Protein AF-A0A285AWJ0-F1 (afdb_monomer_lite)

Organism: NCBI:txid2058152

Structure (mmCIF, N/CA/C/O backbone):
data_AF-A0A285AWJ0-F1
#
_entry.id   AF-A0A285AWJ0-F1
#
loop_
_atom_site.group_PDB
_atom_site.id
_atom_site.type_symbol
_atom_site.label_atom_id
_atom_site.label_alt_id
_atom_site.label_comp_id
_atom_site.label_asym_id
_atom_site.label_entity_id
_atom_site.label_seq_id
_atom_site.pdbx_PDB_ins_code
_atom_site.Cartn_x
_atom_site.Cartn_y
_atom_site.Cartn_z
_atom_site.occupancy
_atom_site.B_iso_or_equiv
_atom_site.auth_seq_id
_atom_site.auth_comp_id
_atom_site.auth_asym_id
_atom_site.auth_atom_id
_atom_site.pdbx_PDB_model_num
ATOM 1 N N . MET A 1 1 ? -48.932 -14.081 -31.625 1.00 42.22 1 MET A N 1
ATOM 2 C CA . MET A 1 1 ? -47.550 -13.644 -31.327 1.00 42.22 1 MET A CA 1
ATOM 3 C C . MET A 1 1 ? -47.577 -12.990 -29.950 1.00 42.22 1 MET A C 1
ATOM 5 O O . MET A 1 1 ? -48.138 -11.913 -29.821 1.00 42.22 1 MET A O 1
ATOM 9 N N . ILE A 1 2 ? -47.146 -13.699 -28.903 1.00 49.75 2 ILE A N 1
ATOM 10 C CA . ILE A 1 2 ? -47.278 -13.254 -27.504 1.00 49.75 2 ILE A CA 1
ATOM 11 C C . ILE A 1 2 ? -45.966 -12.572 -27.111 1.00 49.75 2 ILE A C 1
ATOM 13 O O . ILE A 1 2 ? -44.928 -13.229 -27.066 1.00 49.75 2 ILE A O 1
ATOM 17 N N . MET A 1 3 ? -45.998 -11.262 -26.855 1.00 48.66 3 MET A N 1
ATOM 18 C CA . MET A 1 3 ? -44.851 -10.555 -26.283 1.00 48.66 3 MET A CA 1
ATOM 19 C C . MET A 1 3 ? -44.707 -10.942 -24.807 1.00 48.66 3 MET A C 1
ATOM 21 O O . MET A 1 3 ? -45.526 -10.552 -23.974 1.00 48.66 3 MET A O 1
ATOM 25 N N . LYS A 1 4 ? -43.672 -11.728 -24.488 1.00 54.44 4 LYS A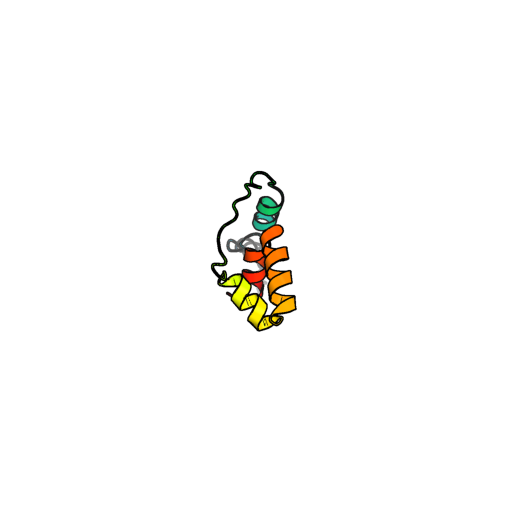 N 1
ATOM 26 C CA . LYS A 1 4 ? -43.235 -11.989 -23.110 1.00 54.44 4 LYS A CA 1
ATOM 27 C C . LYS A 1 4 ? -42.779 -10.665 -22.491 1.00 54.44 4 LYS A C 1
ATOM 29 O O . LYS A 1 4 ? -41.761 -10.112 -22.896 1.00 54.44 4 LYS A O 1
ATOM 34 N N . ARG A 1 5 ? -43.543 -10.156 -21.523 1.00 59.44 5 ARG A N 1
ATOM 35 C CA . ARG A 1 5 ? -43.070 -9.114 -20.606 1.00 59.44 5 ARG A CA 1
ATOM 36 C C . ARG A 1 5 ? -42.002 -9.751 -19.719 1.00 59.44 5 ARG A C 1
ATOM 38 O O . ARG A 1 5 ? -42.301 -10.722 -19.032 1.00 59.44 5 ARG A O 1
ATOM 45 N N . LEU A 1 6 ? -40.779 -9.234 -19.783 1.00 56.03 6 LEU A N 1
ATOM 46 C CA . LEU A 1 6 ? -39.734 -9.525 -18.803 1.00 56.03 6 LEU A CA 1
ATOM 47 C C . LEU A 1 6 ? -40.234 -8.994 -17.456 1.00 56.03 6 LEU A C 1
ATOM 49 O O . LEU A 1 6 ? -40.447 -7.790 -17.304 1.00 56.03 6 LEU A O 1
ATOM 53 N N . THR A 1 7 ? -40.554 -9.902 -16.537 1.00 56.88 7 THR A N 1
ATOM 54 C CA . THR A 1 7 ? -40.945 -9.562 -15.172 1.00 56.88 7 THR A CA 1
ATOM 55 C C . THR A 1 7 ? -39.713 -9.083 -14.414 1.00 56.88 7 THR A C 1
ATOM 57 O O . THR A 1 7 ? -38.608 -9.579 -14.617 1.00 56.88 7 THR A O 1
ATOM 60 N N . ASN A 1 8 ? -39.905 -8.096 -13.538 1.00 56.97 8 ASN A N 1
ATOM 61 C CA . ASN A 1 8 ? -38.884 -7.458 -12.696 1.00 56.97 8 ASN A CA 1
ATOM 62 C C . ASN A 1 8 ? -38.239 -8.407 -11.653 1.00 56.97 8 ASN A C 1
ATOM 64 O O . ASN A 1 8 ? -37.735 -7.953 -10.630 1.00 56.97 8 ASN A O 1
ATOM 68 N N . GLU A 1 9 ? -38.276 -9.720 -11.873 1.00 53.59 9 GLU A N 1
ATOM 69 C CA . GLU A 1 9 ? -37.769 -10.751 -10.964 1.00 53.59 9 GLU A CA 1
ATOM 70 C C . GLU A 1 9 ? -36.258 -10.996 -11.121 1.00 53.59 9 GLU A C 1
ATOM 72 O O . GLU A 1 9 ? -35.641 -11.574 -10.234 1.00 53.59 9 GLU A O 1
ATOM 77 N N . GLU A 1 10 ? -35.620 -10.480 -12.178 1.00 50.06 10 GLU A N 1
ATOM 78 C CA . GLU A 1 10 ? -34.160 -10.577 -12.377 1.00 50.06 10 GLU A CA 1
ATOM 79 C C . GLU A 1 10 ? -33.377 -9.372 -11.818 1.00 50.06 10 GLU A C 1
ATOM 81 O O . GLU A 1 10 ? -32.209 -9.171 -12.137 1.00 50.06 10 GLU A O 1
ATOM 86 N N . MET A 1 11 ? -34.000 -8.556 -10.963 1.00 50.22 11 MET A N 1
ATOM 87 C CA . MET A 1 11 ? -33.342 -7.430 -10.277 1.00 50.22 11 MET A CA 1
ATOM 88 C C . MET A 1 11 ? -33.108 -7.697 -8.781 1.00 50.22 11 MET A C 1
ATOM 90 O O . MET A 1 11 ? -32.903 -6.769 -8.005 1.00 50.22 11 MET A O 1
ATOM 94 N N . GLY A 1 12 ? -33.172 -8.964 -8.364 1.00 50.28 12 GLY A N 1
ATOM 95 C CA . GLY A 1 12 ? -33.153 -9.378 -6.959 1.00 50.28 12 GLY A CA 1
ATOM 96 C C . GLY A 1 12 ? -31.969 -10.250 -6.550 1.00 50.28 12 GLY A C 1
ATOM 97 O O . GLY A 1 12 ? -32.081 -10.954 -5.556 1.00 50.28 12 GLY A O 1
ATOM 98 N N . GLN A 1 13 ? -30.861 -10.261 -7.298 1.00 51.62 13 GLN A N 1
ATOM 99 C CA . GLN A 1 13 ? -29.729 -11.129 -6.959 1.00 51.62 13 GLN A CA 1
ATOM 100 C C . GLN A 1 13 ? -28.377 -10.477 -7.275 1.00 51.62 13 GLN A C 1
ATOM 102 O O . GLN A 1 13 ? -27.616 -10.914 -8.130 1.00 51.62 13 GLN A O 1
ATOM 107 N N . ILE A 1 14 ? -28.067 -9.402 -6.549 1.00 56.28 14 ILE A N 1
ATOM 108 C CA . ILE A 1 14 ? -26.680 -8.964 -6.334 1.00 56.28 14 ILE A CA 1
ATOM 109 C C . ILE A 1 14 ? -26.366 -9.171 -4.844 1.00 56.28 14 ILE A C 1
ATOM 111 O O . ILE A 1 14 ? -25.992 -8.256 -4.120 1.00 56.28 14 ILE A O 1
ATOM 115 N N . GLU A 1 15 ? -26.559 -10.399 -4.362 1.00 53.28 15 GLU A N 1
ATOM 116 C CA . GLU A 1 15 ? -26.213 -10.846 -3.003 1.00 53.28 15 GLU A CA 1
ATOM 117 C C . GLU A 1 15 ? -24.723 -11.230 -2.891 1.00 53.28 15 GLU A C 1
ATOM 119 O O . GLU A 1 15 ? -24.361 -12.267 -2.345 1.00 53.28 15 GLU A O 1
ATOM 124 N N . GLY A 1 16 ? -23.827 -10.405 -3.441 1.00 54.88 16 GLY A N 1
ATOM 125 C CA . GLY A 1 16 ? -22.389 -10.711 -3.484 1.00 54.88 16 GLY A CA 1
ATOM 126 C C . GLY A 1 16 ? -21.456 -9.510 -3.352 1.00 54.88 16 GLY A C 1
ATOM 127 O O . GLY A 1 16 ? -20.254 -9.643 -3.567 1.00 54.88 16 GLY A O 1
ATOM 128 N N . GLY A 1 17 ? -21.976 -8.327 -3.024 1.00 52.03 17 GLY A N 1
ATOM 129 C CA . GLY A 1 17 ? -21.149 -7.145 -2.815 1.00 52.03 17 GLY A CA 1
ATOM 130 C C . GLY A 1 17 ? -20.652 -7.086 -1.378 1.00 52.03 17 GLY A C 1
ATOM 131 O O . GLY A 1 17 ? -21.431 -6.772 -0.482 1.00 52.03 17 GLY A O 1
ATOM 132 N N . LEU A 1 18 ? -19.354 -7.311 -1.155 1.00 56.06 18 LEU A N 1
ATOM 133 C CA . LEU A 1 18 ? -18.647 -6.709 -0.021 1.00 56.06 18 LEU A CA 1
ATOM 134 C C . LEU A 1 18 ? -18.908 -5.202 -0.088 1.00 56.06 18 LEU A C 1
ATOM 136 O O . LEU A 1 18 ? -18.283 -4.479 -0.864 1.00 56.06 18 LEU A O 1
ATOM 140 N N . SER A 1 19 ? -19.929 -4.758 0.639 1.00 52.56 19 SER A N 1
ATOM 141 C CA . SER A 1 19 ? -20.422 -3.395 0.570 1.00 52.56 19 SER A CA 1
ATOM 142 C C . SER A 1 19 ? -19.288 -2.464 0.970 1.00 52.56 19 SER A C 1
ATOM 144 O O . SER A 1 19 ? -18.796 -2.525 2.097 1.00 52.56 19 SER A O 1
ATOM 146 N N . LEU A 1 20 ? -18.883 -1.579 0.055 1.00 59.97 20 LEU A N 1
ATOM 147 C CA . LEU A 1 20 ? -17.964 -0.478 0.354 1.00 59.97 20 LEU A CA 1
ATOM 148 C C . LEU A 1 20 ? -18.417 0.274 1.613 1.00 59.97 20 LEU A C 1
ATOM 150 O O . LEU A 1 20 ? -17.587 0.724 2.395 1.00 59.97 20 LEU A O 1
ATOM 154 N N . MET A 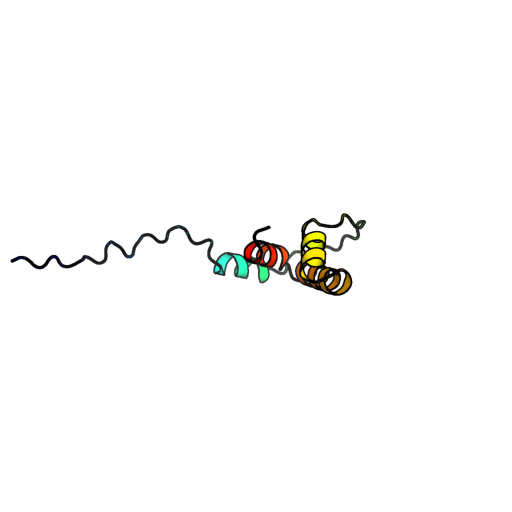1 21 ? -19.730 0.336 1.857 1.00 59.81 21 MET A N 1
ATOM 155 C CA . MET A 1 21 ? -20.299 0.976 3.035 1.00 59.81 21 MET A CA 1
ATOM 156 C C . MET A 1 21 ? -19.876 0.303 4.349 1.00 59.81 21 MET A C 1
ATOM 158 O O . MET A 1 21 ? -19.624 1.002 5.324 1.00 59.81 21 MET A O 1
ATOM 162 N N . SER A 1 22 ? -19.679 -1.019 4.361 1.00 59.97 22 SER A N 1
ATOM 163 C CA . SER A 1 22 ? -19.120 -1.740 5.511 1.00 59.97 22 SER A CA 1
ATOM 164 C C . SER A 1 22 ? -17.648 -1.387 5.758 1.00 59.97 22 SER A C 1
ATOM 166 O O . SER A 1 22 ? -17.249 -1.237 6.908 1.00 59.97 22 SER A O 1
ATOM 168 N N . LEU A 1 23 ? -16.849 -1.171 4.702 1.00 62.03 23 LEU A N 1
ATOM 169 C CA . LEU A 1 23 ? -15.454 -0.717 4.832 1.00 62.03 23 LEU A CA 1
ATOM 170 C C . LEU A 1 23 ? -15.360 0.720 5.364 1.00 62.03 23 LEU A C 1
ATOM 172 O O . LEU A 1 23 ? -14.452 1.037 6.132 1.00 62.03 23 LEU A O 1
ATOM 176 N N . PHE A 1 24 ? -16.299 1.590 4.982 1.00 66.62 24 PHE A N 1
ATOM 177 C CA . PHE A 1 24 ? -16.360 2.954 5.507 1.00 66.62 24 PHE A CA 1
ATOM 178 C C . PHE A 1 24 ? -16.828 2.996 6.968 1.00 66.62 24 PHE A C 1
ATOM 180 O O . PHE A 1 24 ? -16.304 3.799 7.735 1.00 66.62 24 PHE A O 1
ATOM 187 N N . SER A 1 25 ? -17.751 2.127 7.396 1.00 60.03 25 SER A N 1
ATOM 188 C CA . SER A 1 25 ? -18.200 2.081 8.798 1.00 60.03 25 SER A CA 1
ATOM 189 C C . SER A 1 25 ? -17.077 1.729 9.786 1.00 60.03 25 SER A C 1
ATOM 191 O O . SER A 1 25 ? -17.031 2.313 10.867 1.00 60.03 25 SER A O 1
ATOM 193 N N . ASP A 1 26 ? -16.134 0.857 9.410 1.00 56.50 26 ASP A N 1
ATOM 194 C CA . ASP A 1 26 ? -14.944 0.543 10.223 1.00 56.50 26 ASP A CA 1
ATOM 195 C C . ASP A 1 26 ? -13.947 1.717 10.315 1.00 56.50 26 ASP A C 1
ATOM 197 O O . ASP A 1 26 ? -13.286 1.899 11.335 1.00 56.50 26 ASP A O 1
ATOM 201 N N . LEU A 1 27 ? -13.861 2.562 9.280 1.00 60.38 27 LEU A N 1
ATOM 202 C CA . LEU A 1 27 ? -12.994 3.751 9.261 1.00 60.38 27 LEU A CA 1
ATOM 203 C C . LEU A 1 27 ? -13.468 4.867 10.206 1.00 60.38 27 LEU A C 1
ATOM 205 O O . LEU A 1 27 ? -12.653 5.667 10.665 1.00 60.38 27 LEU A O 1
ATOM 209 N N . PHE A 1 28 ? -14.767 4.926 10.509 1.00 60.59 28 PHE A N 1
ATOM 210 C CA . PHE A 1 28 ? -15.359 5.949 11.380 1.00 60.59 28 PHE A CA 1
ATOM 211 C C . PHE A 1 28 ? -15.524 5.507 12.835 1.00 60.59 28 PHE A C 1
ATOM 213 O O . PHE A 1 28 ? -16.131 6.238 13.618 1.00 60.59 28 PHE A O 1
ATOM 220 N N . ASN A 1 29 ? -14.964 4.359 13.224 1.00 53.03 29 ASN A N 1
ATOM 221 C CA . ASN A 1 29 ? -14.969 3.905 14.609 1.00 53.03 29 ASN A CA 1
ATOM 222 C C . ASN A 1 29 ? -13.589 4.179 15.252 1.00 53.03 29 ASN A C 1
ATOM 224 O O . ASN A 1 29 ? -12.704 3.326 15.207 1.00 53.03 29 ASN A O 1
ATOM 228 N N . PRO A 1 30 ? -13.342 5.369 15.844 1.00 49.59 30 PRO A N 1
ATOM 229 C CA . PRO A 1 30 ? -12.021 5.782 16.342 1.00 49.59 30 PRO A CA 1
ATOM 230 C C . PRO A 1 30 ? -11.545 5.038 17.606 1.00 49.59 30 PRO A C 1
ATOM 232 O O . PRO A 1 30 ? -10.581 5.452 18.253 1.00 49.59 30 PRO A O 1
ATOM 235 N N . ALA A 1 31 ? -12.189 3.938 17.989 1.00 51.81 31 ALA A N 1
ATOM 236 C CA . ALA A 1 31 ? -11.972 3.271 19.263 1.00 51.81 31 ALA A CA 1
ATOM 237 C C . ALA A 1 31 ? -10.827 2.245 19.246 1.00 51.81 31 ALA A C 1
ATOM 239 O O . ALA A 1 31 ? -10.994 1.178 19.806 1.00 51.81 31 ALA A O 1
ATOM 240 N N . THR A 1 32 ? -9.661 2.554 18.666 1.00 54.50 32 THR A N 1
ATOM 241 C CA . THR A 1 32 ? -8.390 1.873 19.012 1.00 54.50 32 THR A CA 1
ATOM 242 C C . THR A 1 32 ? -7.186 2.606 18.416 1.00 54.50 32 THR A C 1
ATOM 244 O O . THR A 1 32 ? -6.592 2.177 17.433 1.00 54.50 32 THR A O 1
ATOM 247 N N . THR A 1 33 ? -6.759 3.703 19.042 1.00 47.41 33 THR A N 1
ATOM 248 C CA . THR A 1 33 ? -5.346 4.115 18.983 1.00 47.41 33 THR A CA 1
ATOM 249 C C . THR A 1 33 ? -4.679 3.634 20.265 1.00 47.41 33 THR A C 1
ATOM 251 O O . THR A 1 33 ? -4.572 4.368 21.242 1.00 47.41 33 THR A O 1
ATOM 254 N N . ASN A 1 34 ? -4.251 2.371 20.278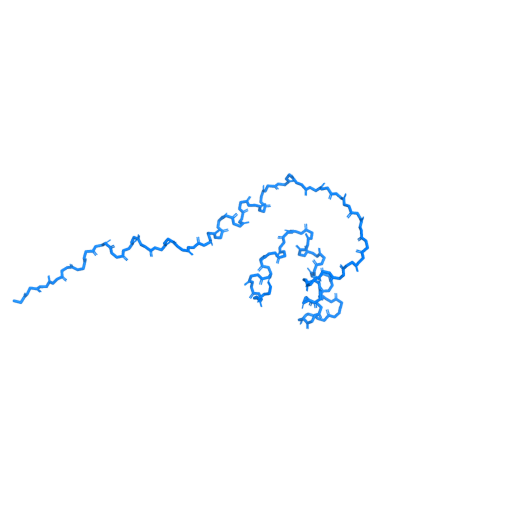 1.00 52.34 34 ASN A N 1
ATOM 255 C CA . ASN A 1 34 ? -3.239 1.917 21.225 1.00 52.34 34 ASN A CA 1
ATOM 256 C C . ASN A 1 34 ? -1.891 1.932 20.506 1.00 52.34 34 ASN A C 1
ATOM 258 O O . ASN A 1 34 ? -1.646 1.163 19.579 1.00 52.34 34 ASN A O 1
ATOM 262 N N . LYS A 1 35 ? -1.029 2.859 20.933 1.00 65.81 35 LYS A N 1
ATOM 263 C CA . LYS A 1 35 ? 0.400 2.851 20.623 1.00 65.81 35 LYS A CA 1
ATOM 264 C C . LYS A 1 35 ? 0.986 1.497 21.024 1.00 65.81 35 LYS A C 1
ATOM 266 O O . LYS A 1 35 ? 0.885 1.122 22.185 1.00 65.81 35 LYS A O 1
ATOM 271 N N . SER A 1 36 ? 1.717 0.853 20.125 1.00 41.62 36 SER A N 1
ATOM 272 C CA . SER A 1 36 ? 2.811 -0.018 20.544 1.00 41.62 36 SER A CA 1
ATOM 273 C C . SER A 1 36 ? 3.944 0.075 19.536 1.00 41.62 36 SER A C 1
ATOM 275 O O . SER A 1 36 ? 3.781 -0.244 18.361 1.00 41.62 36 SER A O 1
ATOM 277 N N . GLY A 1 37 ? 5.080 0.597 19.996 1.00 53.53 37 GLY A N 1
ATOM 278 C CA . GLY A 1 37 ? 6.333 0.504 19.270 1.00 53.53 37 GLY A CA 1
ATOM 279 C C . GLY A 1 37 ? 6.782 -0.950 19.248 1.00 53.53 37 GLY A C 1
ATOM 280 O O . GLY A 1 37 ? 6.783 -1.620 20.276 1.00 53.53 37 GLY A O 1
ATOM 281 N N . SER A 1 38 ? 7.152 -1.451 18.078 1.00 40.56 38 SER A N 1
ATOM 282 C CA . SER A 1 38 ? 7.817 -2.741 17.911 1.00 40.56 38 SER A CA 1
ATOM 283 C C . SER A 1 38 ? 8.605 -2.706 16.602 1.00 40.56 38 SER A C 1
ATOM 285 O O . SER A 1 38 ? 8.216 -2.024 15.659 1.00 40.56 38 SER A O 1
ATOM 287 N N . GLN A 1 39 ? 9.763 -3.363 16.615 1.00 40.31 39 GLN A N 1
ATOM 288 C CA . GLN A 1 39 ? 10.777 -3.484 15.559 1.00 40.31 39 GLN A CA 1
ATOM 289 C C . GLN A 1 39 ? 10.250 -3.557 14.114 1.00 40.31 39 GLN A C 1
ATOM 291 O O . GLN A 1 39 ? 9.140 -4.031 13.895 1.00 40.31 39 GLN A O 1
ATOM 296 N N . PRO A 1 40 ? 11.078 -3.191 13.110 1.00 44.47 40 PRO A N 1
ATOM 297 C CA . PRO A 1 40 ? 10.702 -3.235 11.704 1.00 44.47 40 PRO A CA 1
ATOM 298 C C . PRO A 1 40 ? 10.646 -4.690 11.220 1.00 44.47 40 PRO A C 1
ATOM 300 O O . PRO A 1 40 ? 11.503 -5.145 10.463 1.00 44.47 40 PRO A O 1
ATOM 303 N N . GLN A 1 41 ? 9.623 -5.444 11.623 1.00 44.97 41 GLN A N 1
ATOM 304 C CA . GLN A 1 41 ? 9.069 -6.432 10.713 1.00 44.97 41 GLN A CA 1
ATOM 305 C C . GLN A 1 41 ? 8.659 -5.624 9.494 1.00 44.97 41 GLN A C 1
ATOM 307 O O . GLN A 1 41 ? 7.770 -4.784 9.570 1.00 44.97 41 GLN A O 1
ATOM 312 N N . THR A 1 42 ? 9.403 -5.773 8.401 1.00 55.19 42 THR A N 1
ATOM 313 C CA . THR A 1 42 ? 8.995 -5.158 7.144 1.00 55.19 42 THR A CA 1
ATOM 314 C C . THR A 1 42 ? 7.683 -5.827 6.780 1.00 55.19 42 THR A C 1
ATOM 316 O O . THR A 1 42 ? 7.686 -6.958 6.291 1.00 55.19 42 THR A O 1
ATOM 319 N N . ASP A 1 43 ? 6.576 -5.158 7.096 1.00 69.75 43 ASP A N 1
ATOM 320 C CA . ASP A 1 43 ? 5.248 -5.627 6.760 1.00 69.75 43 ASP A CA 1
ATOM 321 C C . ASP A 1 43 ? 5.231 -5.961 5.262 1.00 69.75 43 ASP A C 1
ATOM 323 O O . ASP A 1 43 ? 5.766 -5.185 4.454 1.00 69.75 43 ASP A O 1
ATOM 327 N N . PRO A 1 44 ? 4.628 -7.092 4.854 1.00 85.69 44 PRO A N 1
ATOM 328 C CA . PRO A 1 44 ? 4.469 -7.442 3.442 1.00 85.69 44 PRO A CA 1
ATOM 329 C C . PRO A 1 44 ? 3.908 -6.269 2.627 1.00 85.69 44 PRO A C 1
ATOM 331 O O . PRO A 1 44 ? 4.336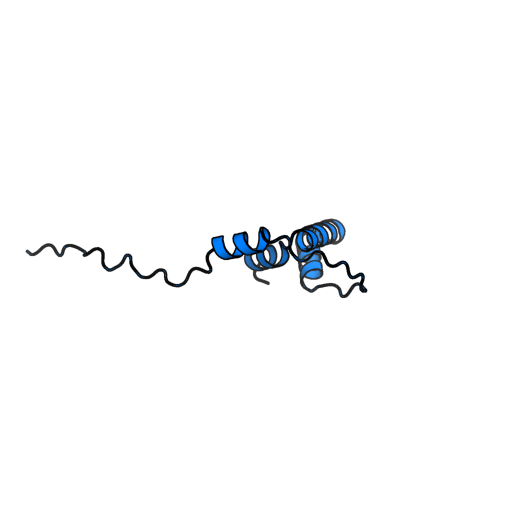 -6.018 1.501 1.00 85.69 44 PRO A O 1
ATOM 334 N N . PHE A 1 45 ? 3.037 -5.481 3.261 1.00 89.06 45 PHE A N 1
ATOM 335 C CA . PHE A 1 45 ? 2.514 -4.229 2.746 1.00 89.06 45 PHE A CA 1
ATOM 336 C C . PHE A 1 45 ? 3.589 -3.170 2.460 1.00 89.06 45 PHE A C 1
ATOM 338 O O . PHE A 1 45 ? 3.669 -2.681 1.337 1.00 89.06 45 PHE A O 1
ATOM 345 N N . GLU A 1 46 ? 4.449 -2.824 3.426 1.00 89.81 46 GLU A N 1
ATOM 346 C CA . GLU A 1 46 ? 5.517 -1.837 3.205 1.00 89.81 46 GLU A CA 1
ATOM 347 C C . GLU A 1 46 ? 6.458 -2.297 2.086 1.00 89.81 46 GLU A C 1
ATOM 349 O O . GLU A 1 46 ? 6.864 -1.497 1.241 1.00 89.81 46 GLU A O 1
ATOM 354 N N . LYS A 1 47 ? 6.770 -3.596 2.025 1.00 90.62 47 LYS A N 1
ATOM 355 C CA . LYS A 1 47 ? 7.589 -4.165 0.949 1.00 90.62 47 LYS A CA 1
ATOM 356 C C . LYS A 1 47 ? 6.934 -3.977 -0.422 1.00 90.62 47 LYS A C 1
ATOM 358 O O . LYS A 1 47 ? 7.612 -3.564 -1.364 1.00 90.62 47 LYS A O 1
ATOM 363 N N . ASN A 1 48 ? 5.635 -4.239 -0.527 1.00 91.62 48 ASN A N 1
ATOM 364 C CA . ASN A 1 48 ? 4.859 -4.049 -1.750 1.00 91.62 48 ASN A CA 1
ATOM 365 C C . ASN A 1 48 ? 4.795 -2.569 -2.156 1.00 91.62 48 ASN A C 1
ATOM 367 O O . ASN A 1 48 ? 5.073 -2.226 -3.307 1.00 91.62 48 ASN A O 1
ATOM 371 N N . MET A 1 49 ? 4.560 -1.678 -1.192 1.00 92.44 49 MET A N 1
ATOM 372 C CA . MET A 1 49 ? 4.560 -0.230 -1.412 1.00 92.44 49 MET A CA 1
ATOM 373 C C . MET A 1 49 ? 5.930 0.271 -1.879 1.00 92.44 49 MET A C 1
ATOM 375 O O . MET A 1 49 ? 6.020 1.036 -2.836 1.00 92.44 49 MET A O 1
ATOM 379 N N . ARG A 1 50 ? 7.024 -0.204 -1.273 1.00 93.31 50 ARG A N 1
ATOM 380 C CA . ARG A 1 50 ? 8.394 0.121 -1.702 1.00 93.31 50 ARG A CA 1
ATOM 381 C C . ARG A 1 50 ? 8.715 -0.406 -3.097 1.00 93.31 50 ARG A C 1
ATOM 383 O O . ARG A 1 50 ? 9.487 0.228 -3.810 1.00 93.31 50 ARG A O 1
ATOM 390 N N . LYS A 1 51 ? 8.134 -1.541 -3.496 1.00 92.31 51 LYS A N 1
ATOM 391 C CA . LYS A 1 51 ? 8.314 -2.118 -4.834 1.00 92.31 51 LYS A CA 1
ATOM 392 C C . LYS A 1 51 ? 7.585 -1.314 -5.916 1.00 92.31 51 LYS A C 1
ATOM 394 O O . LYS A 1 51 ? 8.148 -1.143 -6.989 1.00 92.31 51 LYS A O 1
ATOM 399 N N . MET A 1 52 ? 6.377 -0.816 -5.642 1.00 90.31 52 MET A N 1
ATOM 400 C CA . MET A 1 52 ? 5.611 -0.014 -6.609 1.00 90.31 52 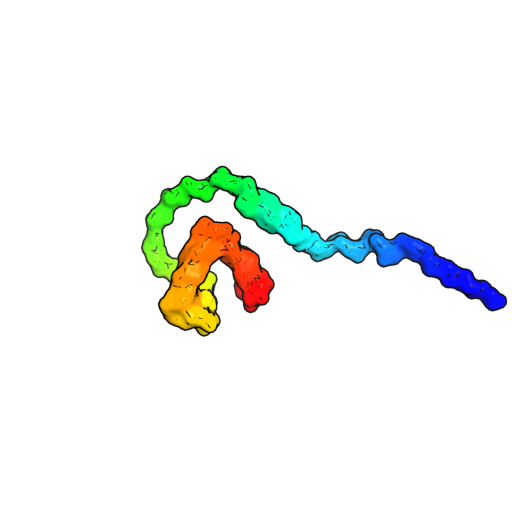MET A CA 1
ATOM 401 C C . MET A 1 52 ? 6.048 1.449 -6.674 1.00 90.31 52 MET A C 1
ATOM 403 O O . MET A 1 52 ? 6.213 1.992 -7.760 1.00 90.31 52 MET A O 1
ATOM 407 N N . PHE A 1 53 ? 6.232 2.089 -5.521 1.00 92.00 53 PHE A N 1
ATOM 408 C CA . PHE A 1 53 ? 6.448 3.536 -5.432 1.00 92.00 53 PHE A CA 1
ATOM 409 C C . PHE A 1 53 ? 7.916 3.909 -5.172 1.00 92.00 53 PHE A C 1
ATOM 411 O O . PHE A 1 53 ? 8.257 5.086 -5.087 1.00 92.00 53 PHE A O 1
ATOM 418 N N . GLY A 1 54 ? 8.806 2.922 -5.039 1.00 92.19 54 GLY A N 1
ATOM 419 C CA . GLY A 1 54 ? 10.220 3.121 -4.724 1.00 92.19 54 GLY A CA 1
ATOM 420 C C . GLY A 1 54 ? 10.510 3.182 -3.221 1.00 92.19 54 GLY A C 1
ATOM 421 O O . GLY A 1 54 ? 9.615 3.276 -2.381 1.00 92.19 54 GLY A O 1
ATOM 422 N N . ALA A 1 55 ? 11.796 3.114 -2.860 1.00 88.12 55 ALA A N 1
ATOM 423 C CA . ALA A 1 55 ? 12.222 2.926 -1.471 1.00 88.12 55 ALA A CA 1
ATOM 424 C C . ALA A 1 55 ? 11.762 4.043 -0.518 1.00 88.12 55 ALA A C 1
ATOM 426 O O . ALA A 1 55 ? 11.361 3.746 0.606 1.00 88.12 55 ALA A O 1
ATOM 427 N N . THR A 1 56 ? 11.810 5.300 -0.965 1.00 89.50 56 THR A N 1
ATOM 428 C CA . THR A 1 56 ? 11.459 6.467 -0.144 1.00 89.50 56 THR A CA 1
ATOM 429 C C . THR A 1 56 ? 9.951 6.703 -0.138 1.00 89.50 56 THR A C 1
ATOM 431 O O . THR A 1 56 ? 9.322 6.599 0.912 1.00 89.50 56 THR A O 1
ATOM 434 N N . ALA A 1 57 ? 9.345 6.926 -1.309 1.00 90.31 57 ALA A N 1
ATOM 435 C CA . ALA A 1 57 ? 7.916 7.227 -1.396 1.00 90.31 57 ALA A CA 1
ATOM 436 C C . ALA A 1 57 ? 7.039 6.044 -0.956 1.00 90.31 57 ALA A C 1
ATOM 438 O O . ALA A 1 57 ? 6.048 6.245 -0.260 1.00 90.31 57 ALA A O 1
ATOM 439 N N . GLY A 1 58 ? 7.425 4.804 -1.268 1.00 92.38 58 GLY A N 1
ATOM 440 C CA . GLY A 1 58 ? 6.700 3.618 -0.815 1.00 92.38 58 GLY A CA 1
ATOM 441 C C . GLY A 1 58 ? 6.721 3.437 0.701 1.00 92.38 58 GLY A C 1
ATOM 442 O O . GLY A 1 58 ? 5.711 3.043 1.276 1.00 92.38 58 GLY A O 1
ATOM 443 N N . ARG A 1 59 ? 7.826 3.784 1.372 1.00 91.88 59 ARG A N 1
ATOM 444 C CA . ARG A 1 59 ? 7.898 3.761 2.840 1.00 91.88 59 ARG A CA 1
ATOM 445 C C . ARG A 1 59 ? 6.985 4.817 3.462 1.00 91.88 59 ARG A C 1
ATOM 447 O O . ARG A 1 59 ? 6.289 4.522 4.431 1.00 91.88 59 ARG A O 1
ATOM 454 N N . ASP A 1 60 ? 6.980 6.031 2.922 1.00 91.44 60 ASP A N 1
ATOM 455 C CA . ASP A 1 60 ? 6.153 7.114 3.461 1.00 91.44 60 ASP A CA 1
ATOM 456 C C . ASP A 1 60 ? 4.663 6.864 3.217 1.00 91.44 60 ASP A C 1
ATOM 458 O O . ASP A 1 60 ? 3.857 6.992 4.140 1.00 91.44 60 ASP A O 1
ATOM 462 N N . LEU A 1 61 ? 4.298 6.393 2.024 1.00 89.75 61 LEU A N 1
ATOM 463 C CA . LE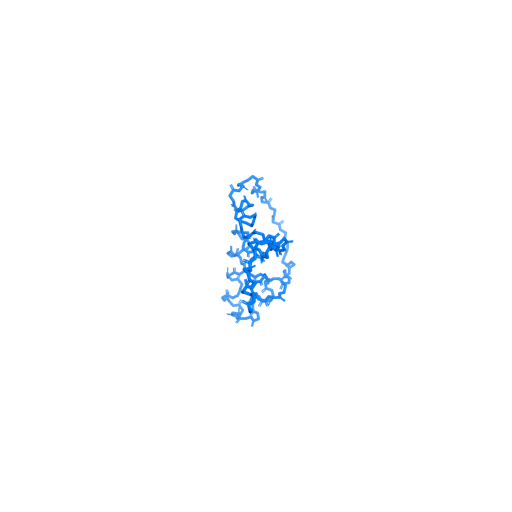U A 1 61 ? 2.930 5.979 1.721 1.00 89.75 61 LEU A CA 1
ATOM 464 C C . LEU A 1 61 ? 2.490 4.790 2.579 1.00 89.75 61 LEU A C 1
ATOM 466 O O . LEU A 1 61 ? 1.361 4.791 3.062 1.00 89.75 61 LEU A O 1
ATOM 470 N N . ALA A 1 62 ? 3.365 3.810 2.824 1.00 91.88 62 ALA A N 1
ATOM 471 C CA . ALA A 1 62 ? 3.052 2.692 3.710 1.00 91.88 62 ALA A CA 1
ATOM 472 C C . ALA A 1 62 ? 2.753 3.169 5.137 1.00 91.88 62 ALA A C 1
ATOM 474 O O . ALA A 1 62 ? 1.737 2.782 5.710 1.00 91.88 62 ALA A O 1
ATOM 475 N N . LYS A 1 63 ? 3.578 4.072 5.683 1.00 91.25 63 LYS A N 1
ATOM 476 C CA . LYS A 1 63 ? 3.358 4.662 7.013 1.00 91.25 63 LYS A CA 1
ATOM 477 C C . LYS A 1 63 ? 2.053 5.443 7.096 1.00 91.25 63 LYS A C 1
ATOM 479 O O . LYS A 1 63 ? 1.329 5.315 8.079 1.00 91.25 63 LYS A O 1
ATOM 484 N N . ILE A 1 64 ? 1.753 6.260 6.086 1.00 90.56 64 ILE A N 1
ATOM 485 C CA . ILE A 1 64 ? 0.503 7.027 6.022 1.00 90.56 64 ILE A CA 1
ATOM 486 C C . ILE A 1 64 ? -0.680 6.058 5.951 1.00 90.56 64 ILE A C 1
ATOM 488 O O . ILE A 1 64 ? -1.599 6.151 6.759 1.00 90.56 64 ILE A O 1
ATOM 492 N N . ALA A 1 65 ? -0.637 5.071 5.060 1.00 89.12 65 ALA A N 1
ATOM 493 C CA . ALA A 1 65 ? -1.709 4.096 4.916 1.00 89.12 65 ALA A CA 1
ATOM 494 C C . ALA A 1 65 ? -1.926 3.263 6.190 1.00 89.12 65 ALA A C 1
ATOM 496 O O . ALA A 1 65 ? -3.071 3.043 6.573 1.00 89.12 65 ALA A O 1
ATOM 497 N N . GLN A 1 66 ? -0.863 2.860 6.890 1.00 89.44 66 GLN A N 1
ATOM 498 C CA . GLN A 1 66 ? -0.968 2.203 8.197 1.00 89.44 66 GLN A CA 1
ATOM 499 C C . GLN A 1 66 ? -1.594 3.126 9.247 1.00 89.44 66 GLN A C 1
ATOM 501 O O . GLN A 1 66 ? -2.514 2.717 9.950 1.00 89.44 66 GLN A O 1
ATOM 506 N N . LYS A 1 67 ? -1.158 4.389 9.312 1.00 88.06 67 LYS A N 1
ATOM 507 C CA . LYS A 1 67 ? -1.679 5.381 10.262 1.00 88.06 67 LYS A CA 1
ATOM 508 C C . LYS A 1 67 ? -3.179 5.641 10.091 1.00 88.06 67 LYS A C 1
ATOM 510 O O . LYS A 1 67 ? -3.864 5.859 11.083 1.00 88.06 67 LYS A O 1
ATOM 515 N N . TYR A 1 68 ? -3.672 5.634 8.856 1.00 87.38 68 TYR A N 1
ATOM 516 C CA . TYR A 1 68 ? -5.079 5.892 8.535 1.00 87.38 68 TYR A CA 1
ATOM 517 C C . TYR A 1 68 ? -5.906 4.614 8.310 1.00 87.38 68 TYR A C 1
ATOM 519 O O . TYR A 1 68 ? -7.047 4.704 7.875 1.00 87.38 68 TYR A O 1
ATOM 527 N N . GLY A 1 69 ? -5.351 3.423 8.564 1.00 85.88 69 GLY A N 1
ATOM 528 C CA . GLY A 1 69 ? -6.070 2.156 8.371 1.00 85.88 69 GLY A CA 1
ATOM 529 C C . GLY A 1 69 ? -6.386 1.809 6.907 1.00 85.88 69 GLY A C 1
ATOM 530 O O . GLY A 1 69 ? -7.202 0.933 6.637 1.00 85.88 69 GLY A O 1
ATOM 531 N N . LEU A 1 70 ? -5.720 2.450 5.945 1.00 88.06 70 LEU A N 1
ATOM 532 C CA . LEU A 1 70 ? -5.951 2.272 4.507 1.00 88.06 70 LEU A CA 1
ATOM 533 C C . LEU A 1 70 ? -5.300 1.007 3.935 1.00 88.06 70 LEU A C 1
ATOM 535 O O . LEU A 1 70 ? -5.501 0.700 2.765 1.00 88.06 70 LEU A O 1
ATOM 539 N N . VAL A 1 71 ? -4.535 0.257 4.733 1.00 88.44 71 VAL A N 1
ATOM 540 C CA . VAL A 1 71 ? -3.785 -0.931 4.284 1.00 88.44 71 VAL A CA 1
ATOM 541 C C . VAL A 1 71 ? -4.678 -1.919 3.535 1.00 88.44 71 VAL A C 1
ATOM 543 O O . VAL A 1 71 ? -4.339 -2.319 2.428 1.00 88.44 71 VAL A O 1
ATOM 546 N N . LYS A 1 72 ? -5.851 -2.263 4.088 1.00 85.12 72 LYS A N 1
ATOM 547 C CA . LYS A 1 72 ? -6.793 -3.203 3.454 1.00 85.12 72 LYS A CA 1
ATOM 548 C C . LYS A 1 72 ? -7.317 -2.692 2.110 1.00 85.12 72 LYS A C 1
ATOM 550 O O . LYS A 1 72 ? -7.462 -3.472 1.176 1.00 85.12 72 LYS A O 1
ATOM 555 N N . ILE A 1 73 ? -7.572 -1.387 2.006 1.00 86.44 73 ILE A N 1
ATOM 556 C CA . ILE A 1 73 ? -8.062 -0.751 0.777 1.00 86.44 73 ILE A CA 1
ATOM 557 C C . ILE A 1 73 ? -6.971 -0.782 -0.288 1.00 86.44 73 ILE A C 1
ATOM 559 O O . ILE A 1 73 ? -7.207 -1.222 -1.408 1.00 86.44 73 ILE A O 1
ATOM 563 N N . VAL A 1 74 ? -5.759 -0.366 0.076 1.00 88.12 74 VAL A N 1
ATOM 564 C CA . VAL A 1 74 ? -4.609 -0.365 -0.831 1.00 88.12 74 VAL A CA 1
ATOM 565 C C . VAL A 1 74 ? -4.301 -1.791 -1.299 1.00 88.12 74 VAL A C 1
ATOM 567 O O . VAL A 1 74 ? -4.091 -2.012 -2.487 1.00 88.12 74 VAL A O 1
ATOM 570 N N . ASN A 1 75 ? -4.372 -2.770 -0.399 1.00 88.94 75 ASN A N 1
ATOM 571 C CA . ASN A 1 75 ? -4.253 -4.189 -0.724 1.00 88.94 75 ASN A CA 1
ATOM 572 C C . ASN A 1 75 ? -5.325 -4.671 -1.705 1.00 88.94 75 ASN A C 1
ATOM 574 O O . ASN A 1 75 ? -5.000 -5.309 -2.701 1.00 88.94 75 ASN A O 1
ATOM 578 N N . SER A 1 76 ? -6.584 -4.286 -1.494 1.00 88.06 76 SER A N 1
ATOM 579 C CA . SER A 1 76 ? -7.679 -4.625 -2.406 1.00 88.06 76 SER A CA 1
ATOM 580 C C . SER A 1 76 ? -7.536 -3.988 -3.792 1.00 88.06 76 SER A C 1
ATOM 582 O O . SER A 1 76 ? -7.958 -4.596 -4.770 1.00 88.06 76 SER A O 1
ATOM 584 N N . ILE A 1 77 ? -6.969 -2.780 -3.891 1.00 88.31 77 ILE A N 1
ATOM 585 C CA . ILE A 1 77 ? -6.749 -2.084 -5.172 1.00 88.31 77 ILE A CA 1
ATOM 586 C C . ILE A 1 77 ? -5.627 -2.756 -5.969 1.00 88.31 77 ILE A C 1
ATOM 588 O O . ILE A 1 77 ? -5.743 -2.922 -7.181 1.00 88.31 77 ILE A O 1
ATOM 592 N N . PHE A 1 78 ? -4.540 -3.135 -5.295 1.00 88.94 78 PHE A N 1
ATOM 593 C CA . PHE A 1 78 ? -3.352 -3.698 -5.941 1.00 88.94 78 PHE A CA 1
ATOM 594 C C . PHE A 1 78 ? -3.329 -5.232 -6.000 1.00 88.94 78 PHE A C 1
ATOM 596 O O . PHE A 1 78 ? -2.471 -5.794 -6.678 1.00 88.94 78 PHE A O 1
ATOM 603 N N . GLY A 1 79 ? -4.281 -5.905 -5.351 1.00 85.06 79 GLY A N 1
ATOM 604 C CA . GLY A 1 79 ? -4.488 -7.350 -5.447 1.00 85.06 79 GLY A CA 1
ATOM 605 C C . GLY A 1 79 ? -3.485 -8.195 -4.657 1.00 85.06 79 GLY A C 1
ATOM 606 O O . GLY A 1 79 ? -3.128 -9.281 -5.112 1.00 85.06 79 GLY A O 1
ATOM 607 N N . TRP A 1 80 ? -3.018 -7.707 -3.505 1.00 86.25 80 TRP A N 1
ATOM 608 C CA . TRP A 1 80 ? -2.083 -8.413 -2.615 1.00 86.25 80 TRP A CA 1
ATOM 609 C C . TRP A 1 80 ? -2.551 -8.451 -1.158 1.00 86.25 80 TRP A C 1
ATOM 611 O O . TRP A 1 80 ? -3.464 -7.678 -0.794 1.00 86.25 80 TRP A O 1
#

Foldseek 3Di:
DDDDDPDPPVVPDPPDDPDVVVVVVVLPPPPDPDDDDDDPPVPPQLVVLCVPVNPPRSNVVSVVCVVSVVSVVVCVVVVD

Secondary structure (DSSP, 8-state):
-------GGGGS--TT---HHHHHHHHT---------------HHHHHHHHHH-HHHHHHHHHHHHHTTTHHHHHHHHT-

Sequence (80 aa):
MIMKRLTNEEMGQIEGGLSLMSLFSDLFNPATTNKSGSQPQTDPFEKNMRKMFGATAGRDLAKIAQKYGLVKIVNSIFGW

pLDDT: mean 70.3, std 18.45, range [40.31, 93.31]

Radius of gyration: 20.83 Å; chains: 1; bounding box: 60×21×53 Å